Protein AF-A0A542GAJ1-F1 (afdb_monomer)

Sequence (50 aa):
MIDVPETKPRFMTPTQAAEELNVKPNQIHAMIKAGELRAIQVGGRGYLAR

Solvent-accessible surface area (backbone atoms only — not comparable to full-atom values): 3503 Å² total; per-residue (Å²): 134,81,84,71,78,79,81,69,70,96,70,76,53,64,62,58,50,13,61,77,68,72,49,54,55,72,53,47,56,49,33,38,74,73,64,79,38,93,81,80,84,83,80,68,99,71,84,80,81,120

Nearest PDB structures (foldseek):
  4j2n-assembly1_B  TM=8.526E-01  e=9.864E-02  Pukovnikvirus pukovnik
  4j2n-assembly1_A  TM=9.294E-01  e=2.332E-01  Pukovnikvirus pukovnik
  5ipl-assembly1_F  TM=5.503E-01  e=2.485E+00  Escherichia coli
  5x3t-assembly1_C  TM=1.418E-01  e=6.780E+00  Mycobacterium tuberculosis H37Rv

Radius of gyration: 15.07 Å; Cα contacts (8 Å, |Δi|>4): 19; chains: 1; bounding box: 26×49×32 Å

pLDDT: mean 83.31, s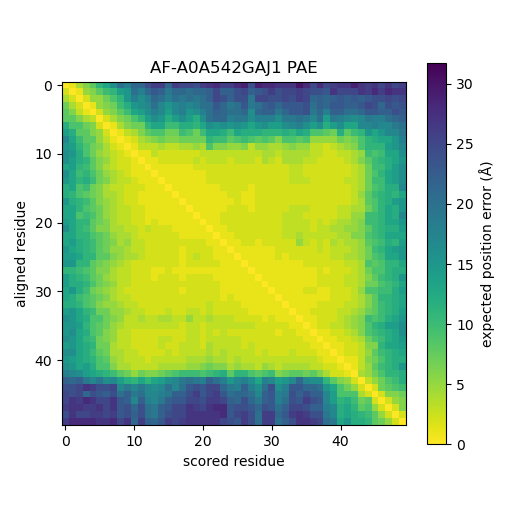td 14.86, range [46.59, 96.69]

Foldseek 3Di:
DDPPPPPDDPDDDLVRVCVVVVHDSVVSVVCCVVVVDDDDDDDDPDPPPD

Structure (mmCIF, N/CA/C/O backbone):
data_AF-A0A542GAJ1-F1
#
_entry.id   AF-A0A542GAJ1-F1
#
loop_
_atom_site.group_PDB
_atom_site.id
_atom_site.type_symbol
_atom_site.label_atom_id
_atom_site.label_alt_id
_atom_site.label_comp_id
_atom_site.label_asym_id
_atom_site.label_entity_id
_atom_site.label_seq_id
_atom_site.pdbx_PDB_ins_code
_atom_site.Cartn_x
_atom_site.Cartn_y
_atom_site.Cartn_z
_atom_site.occupancy
_atom_site.B_iso_or_equiv
_atom_site.auth_seq_id
_atom_site.auth_comp_id
_atom_site.auth_asym_id
_atom_site.auth_atom_id
_atom_site.pdbx_PDB_model_num
ATOM 1 N N . MET A 1 1 ? 12.585 33.332 -9.613 1.00 54.75 1 MET A N 1
A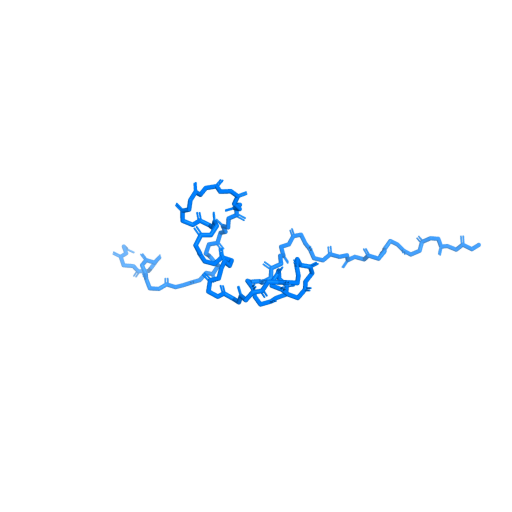TOM 2 C CA . MET A 1 1 ? 12.394 32.083 -8.849 1.00 54.75 1 MET A CA 1
ATOM 3 C C . MET A 1 1 ? 11.710 31.120 -9.795 1.00 54.75 1 MET A C 1
ATOM 5 O O . MET A 1 1 ? 10.636 31.449 -10.272 1.00 54.75 1 MET A O 1
ATOM 9 N N . ILE A 1 2 ? 12.400 30.060 -10.211 1.00 63.06 2 ILE A N 1
ATOM 10 C CA . ILE A 1 2 ? 11.834 29.060 -11.122 1.00 63.06 2 ILE A CA 1
ATOM 11 C C . ILE A 1 2 ? 11.051 28.094 -10.237 1.00 63.06 2 ILE A C 1
ATOM 13 O O . ILE A 1 2 ? 11.656 27.442 -9.390 1.00 63.06 2 ILE A O 1
ATOM 17 N N . ASP A 1 3 ? 9.731 28.045 -10.405 1.00 68.50 3 ASP A N 1
ATOM 18 C CA . ASP A 1 3 ? 8.902 26.944 -9.917 1.00 68.50 3 ASP A CA 1
ATOM 19 C C . ASP A 1 3 ? 9.412 25.673 -10.603 1.00 68.50 3 ASP A C 1
ATOM 21 O O . ASP A 1 3 ? 9.147 25.432 -11.781 1.00 68.50 3 ASP A O 1
ATOM 25 N N . VAL A 1 4 ? 10.247 24.905 -9.904 1.00 66.56 4 VAL A N 1
ATOM 26 C CA . VAL A 1 4 ? 10.612 23.562 -10.347 1.00 66.56 4 VAL A CA 1
ATOM 27 C C . VAL A 1 4 ? 9.390 22.712 -10.030 1.00 66.56 4 VAL A C 1
ATOM 29 O O . VAL A 1 4 ? 9.095 22.541 -8.847 1.00 66.56 4 VAL A O 1
ATOM 32 N N . PRO A 1 5 ? 8.639 22.218 -11.030 1.00 65.75 5 PRO A N 1
ATOM 33 C CA . PRO A 1 5 ? 7.504 21.367 -10.740 1.00 65.75 5 PRO A CA 1
ATOM 34 C C . PRO A 1 5 ? 8.045 20.139 -10.017 1.00 65.75 5 PRO A C 1
ATOM 36 O O . PRO A 1 5 ? 8.841 19.383 -10.576 1.00 65.75 5 PRO A O 1
ATOM 39 N N . GLU A 1 6 ? 7.656 19.972 -8.756 1.00 68.25 6 GLU A N 1
ATOM 40 C CA . GLU A 1 6 ? 7.976 18.789 -7.975 1.00 68.25 6 GLU A CA 1
ATOM 41 C C . GLU A 1 6 ? 7.350 17.606 -8.722 1.00 68.25 6 GLU A C 1
ATOM 43 O O . GLU A 1 6 ? 6.132 17.418 -8.719 1.00 68.25 6 GLU A O 1
ATOM 48 N N . THR A 1 7 ? 8.163 16.874 -9.489 1.00 70.12 7 THR A N 1
ATOM 49 C CA . THR A 1 7 ? 7.711 15.759 -10.324 1.00 70.12 7 THR A CA 1
ATOM 50 C C . THR A 1 7 ? 7.309 14.600 -9.425 1.00 70.12 7 THR A C 1
ATOM 52 O O . THR A 1 7 ? 8.046 13.627 -9.271 1.00 70.12 7 THR A O 1
ATOM 55 N N . LYS A 1 8 ? 6.132 14.708 -8.805 1.00 73.25 8 LYS A N 1
ATOM 56 C CA . LYS A 1 8 ? 5.519 13.606 -8.078 1.00 73.25 8 LYS A CA 1
ATOM 57 C C . LYS A 1 8 ? 5.178 12.496 -9.074 1.00 73.25 8 LYS A C 1
ATOM 59 O O . LYS A 1 8 ? 4.601 12.769 -10.134 1.00 73.25 8 LYS A O 1
ATOM 64 N N . PRO A 1 9 ? 5.538 11.239 -8.773 1.00 78.94 9 PRO A N 1
ATOM 65 C CA . PRO A 1 9 ? 5.175 10.119 -9.623 1.00 78.94 9 PRO A CA 1
ATOM 66 C C . PRO A 1 9 ? 3.648 10.023 -9.739 1.00 78.94 9 PRO A C 1
ATOM 68 O O . PRO A 1 9 ? 2.920 10.226 -8.771 1.00 78.94 9 PRO A O 1
ATOM 71 N N . ARG A 1 10 ? 3.152 9.690 -10.940 1.00 84.12 10 ARG A N 1
ATOM 72 C CA . ARG A 1 10 ? 1.706 9.544 -11.208 1.00 84.12 10 ARG A CA 1
ATOM 73 C C . ARG A 1 10 ? 1.044 8.432 -10.394 1.00 84.12 10 ARG A C 1
ATOM 75 O O . ARG A 1 10 ? -0.166 8.464 -10.201 1.00 84.12 10 ARG A O 1
ATOM 82 N N . PHE A 1 11 ? 1.822 7.439 -9.975 1.00 88.94 11 PHE A N 1
ATOM 83 C CA . PHE A 1 11 ? 1.347 6.283 -9.230 1.00 88.94 11 PHE A CA 1
ATOM 84 C C . PHE A 1 11 ? 2.095 6.179 -7.913 1.00 88.94 11 PHE A C 1
ATOM 86 O O . PHE A 1 11 ? 3.298 6.429 -7.846 1.00 88.94 11 PHE A O 1
ATOM 93 N N . MET A 1 12 ? 1.363 5.753 -6.894 1.00 89.94 12 MET A N 1
ATOM 94 C CA . MET A 1 12 ? 1.879 5.508 -5.563 1.00 89.94 12 MET A CA 1
ATOM 95 C C . MET A 1 12 ? 1.856 4.006 -5.289 1.00 89.94 12 MET A C 1
ATOM 97 O O . MET A 1 12 ? 0.914 3.310 -5.677 1.00 89.94 12 MET A O 1
ATOM 101 N N . THR A 1 13 ? 2.897 3.492 -4.639 1.00 92.00 13 THR A N 1
ATOM 102 C CA . THR A 1 13 ? 2.888 2.094 -4.189 1.00 92.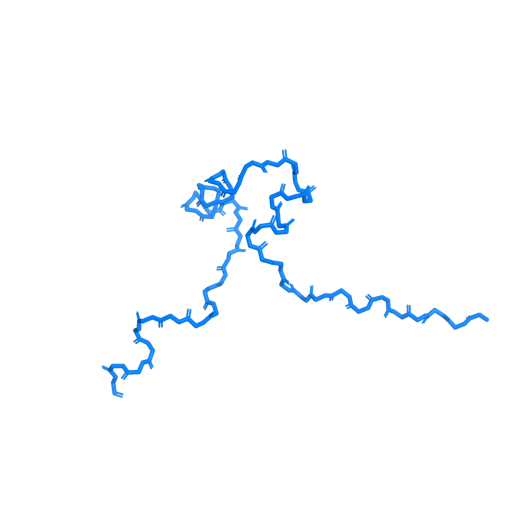00 13 THR A CA 1
ATOM 103 C C . THR A 1 13 ? 1.866 1.900 -3.061 1.00 92.00 13 THR A C 1
ATOM 105 O O . THR A 1 13 ? 1.576 2.851 -2.333 1.00 92.00 13 THR A O 1
ATOM 108 N N . PRO A 1 14 ? 1.335 0.683 -2.845 1.00 91.94 14 PRO A N 1
ATOM 109 C CA . PRO A 1 14 ? 0.404 0.430 -1.743 1.00 91.94 14 PRO A CA 1
ATOM 110 C C . PRO A 1 14 ? 0.970 0.809 -0.367 1.00 91.94 14 PRO A C 1
ATOM 112 O O . PRO A 1 14 ? 0.226 1.261 0.496 1.00 91.94 14 PRO A O 1
ATOM 115 N N . THR A 1 15 ? 2.284 0.659 -0.172 1.00 93.38 15 THR A N 1
ATOM 116 C CA . THR A 1 15 ? 2.974 1.045 1.066 1.00 93.38 15 THR A CA 1
ATOM 117 C C . THR A 1 15 ? 2.985 2.556 1.256 1.00 93.38 15 THR A C 1
ATOM 119 O O . THR A 1 15 ? 2.574 3.031 2.305 1.00 93.38 15 THR A O 1
ATOM 122 N N . GLN A 1 16 ? 3.371 3.316 0.228 1.00 93.50 16 GLN A N 1
ATOM 123 C CA . GLN A 1 16 ? 3.339 4.782 0.283 1.00 93.50 16 GLN A CA 1
ATOM 124 C C . GLN A 1 16 ? 1.907 5.303 0.485 1.00 93.50 16 GLN A C 1
ATOM 126 O O . GLN A 1 16 ? 1.683 6.237 1.244 1.00 93.50 16 GLN A O 1
ATOM 131 N N . ALA A 1 17 ? 0.917 4.649 -0.130 1.00 93.56 17 ALA A N 1
ATOM 132 C CA . ALA A 1 17 ? -0.491 4.986 0.068 1.00 93.56 17 ALA A CA 1
ATOM 133 C C . ALA A 1 17 ? -0.945 4.788 1.513 1.00 93.56 17 ALA A C 1
ATOM 135 O O . ALA A 1 17 ? -1.764 5.554 2.016 1.00 93.56 17 ALA A O 1
ATOM 136 N N . ALA A 1 18 ? -0.410 3.760 2.171 1.00 96.31 18 ALA A N 1
ATOM 137 C CA . ALA A 1 18 ? -0.675 3.488 3.571 1.00 96.31 18 ALA A CA 1
ATOM 138 C C . ALA A 1 18 ? -0.100 4.591 4.474 1.00 96.31 18 ALA A C 1
ATOM 140 O O . ALA A 1 18 ? -0.769 5.004 5.417 1.00 96.31 18 ALA A O 1
ATOM 141 N N . GLU A 1 19 ? 1.093 5.099 4.157 1.00 95.38 19 GLU A N 1
ATOM 142 C CA . GLU A 1 19 ? 1.730 6.202 4.887 1.00 95.38 19 GLU A CA 1
ATOM 143 C C . GLU A 1 19 ? 0.959 7.521 4.721 1.00 95.38 19 GLU A C 1
ATOM 145 O O . GLU A 1 19 ? 0.616 8.151 5.718 1.00 95.38 19 GLU A O 1
ATOM 150 N N . GLU A 1 20 ? 0.608 7.899 3.489 1.00 93.69 20 GLU A N 1
ATOM 151 C CA . GLU A 1 20 ? -0.122 9.144 3.186 1.00 93.69 20 GLU A CA 1
ATOM 152 C C . GLU A 1 20 ? -1.529 9.173 3.803 1.00 93.69 20 GLU A C 1
ATOM 154 O O . GLU A 1 20 ? -1.971 10.192 4.332 1.00 93.69 20 GLU A O 1
ATOM 159 N N . LEU A 1 21 ? -2.244 8.044 3.765 1.0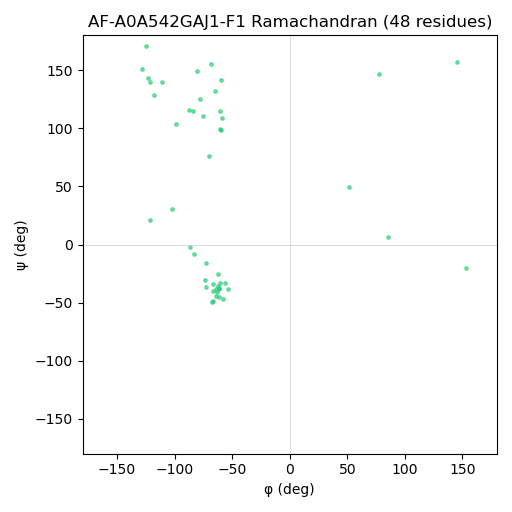0 93.94 21 LEU A N 1
ATOM 160 C CA . LEU A 1 21 ? -3.587 7.930 4.343 1.00 93.94 21 LEU A CA 1
ATOM 161 C C . LEU A 1 21 ? -3.572 7.556 5.833 1.00 93.94 21 LEU A C 1
ATOM 163 O O . LEU A 1 21 ? -4.637 7.474 6.442 1.00 93.94 21 LEU A O 1
ATOM 167 N N . ASN A 1 22 ? -2.391 7.329 6.419 1.00 95.69 22 ASN A N 1
ATOM 168 C CA . ASN A 1 22 ? -2.201 6.874 7.796 1.00 95.69 22 ASN A CA 1
ATOM 169 C C . ASN A 1 22 ? -3.039 5.624 8.140 1.00 95.69 22 ASN A C 1
ATOM 171 O O . ASN A 1 22 ? -3.763 5.559 9.136 1.00 95.69 22 ASN A O 1
ATOM 175 N N . VAL A 1 23 ? -2.956 4.617 7.272 1.00 95.44 23 VAL A N 1
ATOM 176 C CA . VAL A 1 23 ? -3.641 3.327 7.413 1.00 95.44 23 VAL A CA 1
ATOM 177 C C . VAL A 1 23 ? -2.643 2.177 7.339 1.00 95.44 23 VAL A C 1
ATOM 179 O O . VAL A 1 23 ? -1.476 2.342 6.997 1.00 95.44 23 VAL A O 1
ATOM 182 N N . LYS A 1 24 ? -3.096 0.959 7.643 1.00 94.69 24 LYS A N 1
ATOM 183 C CA . LYS A 1 24 ? -2.261 -0.240 7.480 1.00 94.69 24 LYS A CA 1
ATOM 184 C C . LYS A 1 24 ? -2.246 -0.703 6.014 1.00 94.69 24 LYS A C 1
ATOM 186 O O . LYS A 1 24 ? -3.287 -0.630 5.358 1.00 94.69 24 LYS A O 1
ATOM 191 N N . PRO A 1 25 ? -1.152 -1.315 5.517 1.00 92.00 25 PRO A N 1
ATOM 192 C CA . PRO A 1 25 ? -1.090 -1.860 4.154 1.00 92.00 25 PRO A CA 1
ATOM 193 C C . PRO A 1 25 ? -2.229 -2.838 3.822 1.00 92.00 25 PRO A C 1
ATOM 195 O O . PRO A 1 25 ? -2.806 -2.792 2.737 1.00 92.00 25 PRO A O 1
ATOM 198 N N . ASN A 1 26 ? -2.638 -3.673 4.784 1.00 94.75 26 ASN A N 1
ATOM 199 C CA . ASN A 1 26 ? -3.776 -4.586 4.611 1.00 94.75 26 ASN A CA 1
ATOM 200 C C . ASN A 1 26 ? -5.092 -3.845 4.323 1.00 94.75 26 ASN A C 1
ATOM 202 O O . ASN A 1 26 ? -5.933 -4.346 3.580 1.00 94.75 26 ASN A O 1
ATOM 206 N N . GLN A 1 27 ? -5.267 -2.652 4.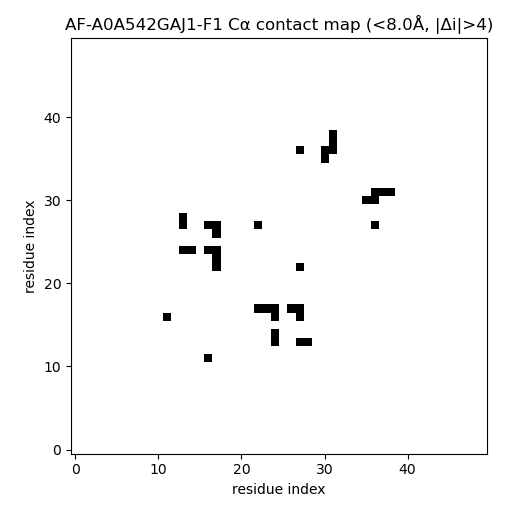894 1.00 96.06 27 GLN A N 1
ATOM 207 C CA . GLN A 1 27 ? -6.456 -1.833 4.687 1.00 96.06 27 GLN A CA 1
ATOM 208 C C . GLN A 1 27 ? -6.467 -1.214 3.286 1.00 96.06 27 GLN A C 1
ATOM 210 O O . GLN A 1 27 ? -7.518 -1.184 2.656 1.00 96.06 27 GLN A O 1
ATOM 215 N N . ILE A 1 28 ? -5.304 -0.820 2.751 1.00 96.69 28 ILE A N 1
ATOM 216 C CA . ILE A 1 28 ? -5.170 -0.390 1.348 1.00 96.69 28 ILE A CA 1
ATOM 217 C C . ILE A 1 28 ? -5.623 -1.506 0.401 1.00 96.69 28 ILE A C 1
ATOM 219 O O . ILE A 1 28 ? -6.438 -1.266 -0.486 1.00 96.69 28 ILE A O 1
ATOM 223 N N . HIS A 1 29 ? -5.175 -2.748 0.619 1.00 94.06 29 HIS A N 1
ATOM 224 C CA . HIS A 1 29 ? -5.620 -3.886 -0.193 1.00 94.06 29 HIS A CA 1
ATOM 225 C C . HIS A 1 29 ? -7.132 -4.143 -0.089 1.00 94.06 29 HIS A C 1
ATOM 227 O O . HIS A 1 29 ? -7.768 -4.457 -1.097 1.00 94.06 29 HIS A O 1
ATOM 233 N N . ALA A 1 30 ? -7.717 -3.986 1.102 1.00 96.62 30 ALA A N 1
ATOM 234 C CA . ALA A 1 30 ? -9.161 -4.101 1.295 1.00 96.62 30 ALA A CA 1
ATOM 235 C C . ALA A 1 30 ? -9.933 -3.004 0.539 1.00 96.62 30 ALA A C 1
ATOM 237 O O . ALA A 1 30 ? -10.890 -3.323 -0.161 1.00 96.62 30 ALA A O 1
ATOM 238 N N . MET A 1 31 ? -9.477 -1.750 0.604 1.00 95.12 31 MET A N 1
ATOM 239 C CA . MET A 1 31 ? -10.072 -0.615 -0.116 1.00 95.12 31 MET A CA 1
ATOM 240 C C . MET A 1 31 ? -9.970 -0.771 -1.639 1.00 95.12 31 MET A C 1
ATOM 242 O O . MET A 1 31 ? -10.922 -0.476 -2.360 1.00 95.12 31 MET A O 1
ATOM 246 N N . ILE A 1 32 ? -8.849 -1.302 -2.143 1.00 94.62 32 ILE A N 1
ATOM 247 C CA . ILE A 1 32 ? -8.697 -1.641 -3.566 1.00 94.62 32 ILE A CA 1
ATOM 248 C C . ILE A 1 32 ? -9.729 -2.699 -3.973 1.00 94.62 32 ILE A C 1
ATOM 250 O O . ILE A 1 32 ? -10.393 -2.559 -4.997 1.00 94.62 32 ILE A O 1
ATOM 254 N N . LYS A 1 33 ? -9.902 -3.747 -3.159 1.00 93.12 33 LYS A N 1
ATOM 255 C CA . LYS A 1 33 ? -10.875 -4.816 -3.424 1.00 93.12 33 LYS A CA 1
ATOM 256 C C . LYS A 1 33 ? -12.327 -4.329 -3.335 1.00 93.12 33 LYS A C 1
ATOM 258 O O . LYS A 1 33 ? -13.166 -4.819 -4.083 1.00 93.12 33 LYS A O 1
ATOM 263 N N . ALA A 1 34 ? -12.614 -3.385 -2.440 1.00 95.88 34 ALA A N 1
ATOM 264 C CA . ALA A 1 34 ? -13.921 -2.742 -2.307 1.00 95.88 34 ALA A CA 1
ATOM 265 C C . ALA A 1 34 ? -14.231 -1.762 -3.456 1.00 95.88 34 ALA A C 1
ATOM 267 O O . ALA A 1 34 ? -15.386 -1.395 -3.649 1.00 95.88 34 ALA A O 1
ATOM 268 N N . GLY A 1 35 ? -13.220 -1.360 -4.237 1.00 94.00 35 GLY A N 1
ATOM 269 C CA . GLY A 1 35 ? -13.354 -0.396 -5.332 1.00 94.00 35 GLY A CA 1
ATOM 270 C C . GLY A 1 35 ? -13.247 1.069 -4.899 1.00 94.00 35 GLY A C 1
ATOM 271 O O . GLY A 1 35 ? -13.433 1.960 -5.725 1.00 94.00 35 GLY A O 1
ATOM 272 N N . GL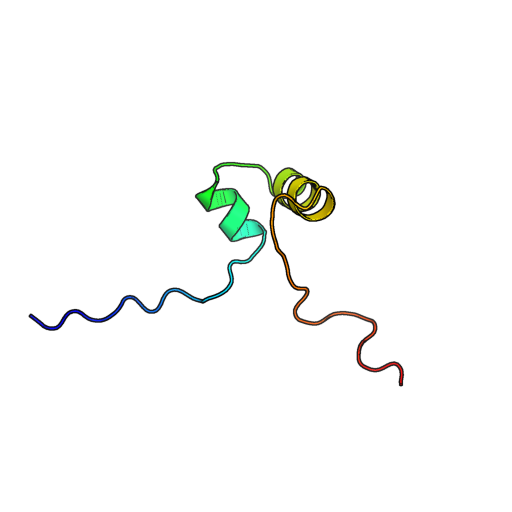U A 1 36 ? -12.916 1.328 -3.633 1.00 94.69 36 GLU A N 1
ATOM 273 C CA . GLU A 1 36 ? -12.721 2.676 -3.083 1.00 94.69 36 GLU A CA 1
ATOM 274 C C . GLU A 1 36 ? -11.402 3.301 -3.557 1.00 94.69 36 GLU A C 1
ATOM 276 O O . GLU A 1 36 ? -11.313 4.512 -3.750 1.00 94.69 3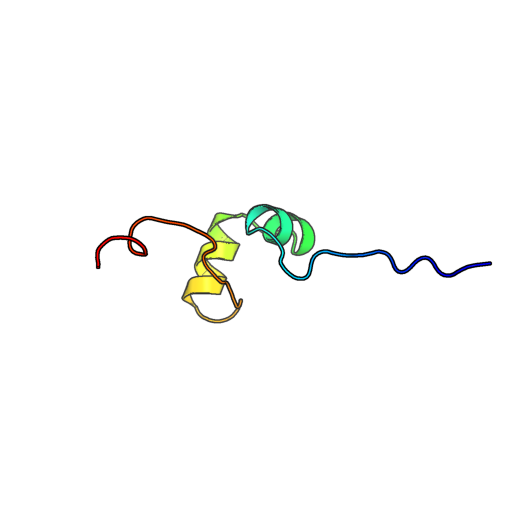6 GLU A O 1
ATOM 281 N N . LEU A 1 37 ? -10.382 2.469 -3.801 1.00 93.94 37 LEU A N 1
ATOM 282 C CA . LEU A 1 37 ? -9.092 2.892 -4.344 1.00 93.94 37 LEU A CA 1
ATOM 283 C C . LEU A 1 37 ? -8.824 2.233 -5.697 1.00 93.94 37 LEU A C 1
ATOM 285 O O . LEU A 1 37 ? -8.859 1.010 -5.836 1.00 93.94 37 LEU A O 1
ATOM 289 N N . ARG A 1 38 ? -8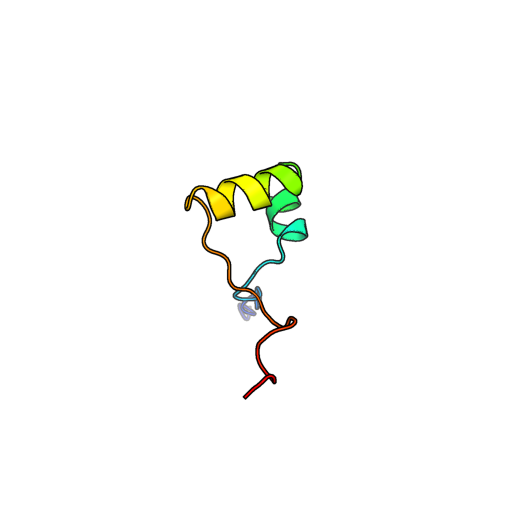.484 3.045 -6.704 1.00 92.12 38 ARG A N 1
ATOM 290 C CA . ARG A 1 38 ? -8.024 2.528 -7.997 1.00 92.12 38 ARG A CA 1
ATOM 291 C C . ARG A 1 38 ? -6.569 2.094 -7.895 1.00 92.12 38 ARG A C 1
ATOM 293 O O . ARG A 1 38 ? -5.702 2.901 -7.572 1.00 92.12 38 ARG A O 1
ATOM 300 N N . ALA A 1 39 ? -6.305 0.846 -8.255 1.00 92.44 39 ALA A N 1
ATOM 301 C CA . ALA A 1 39 ? -4.957 0.311 -8.361 1.00 92.44 39 ALA A CA 1
ATOM 302 C C . ALA A 1 39 ? -4.742 -0.358 -9.716 1.00 92.44 39 ALA A C 1
ATOM 304 O O . ALA A 1 39 ? -5.669 -0.892 -10.324 1.00 92.44 39 ALA A O 1
ATOM 305 N N . ILE A 1 40 ? -3.491 -0.341 -10.161 1.00 90.56 40 ILE A N 1
ATOM 306 C CA . ILE A 1 40 ? -3.019 -1.099 -11.314 1.00 90.56 40 ILE A CA 1
ATOM 307 C C . ILE A 1 40 ? -1.900 -2.023 -10.852 1.00 90.56 40 ILE A C 1
ATOM 309 O O . ILE A 1 40 ? -1.055 -1.636 -10.044 1.00 90.56 40 ILE A O 1
ATOM 313 N N . GLN A 1 41 ? -1.885 -3.251 -11.360 1.00 87.62 41 GLN A N 1
ATOM 314 C CA . GLN A 1 41 ? -0.765 -4.150 -11.134 1.00 87.62 41 GLN A CA 1
ATOM 315 C C . GLN A 1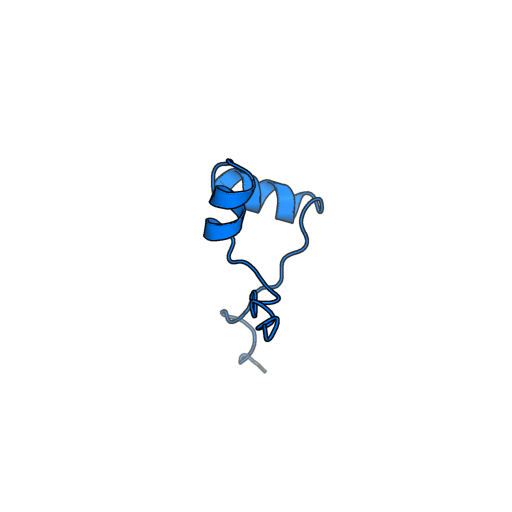 41 ? 0.292 -3.907 -12.212 1.00 87.62 41 GLN A C 1
ATOM 317 O O . GLN A 1 41 ? 0.051 -4.142 -13.394 1.00 87.62 41 GLN A O 1
ATOM 322 N N . VAL A 1 42 ? 1.467 -3.438 -11.798 1.00 83.81 42 VAL A N 1
ATOM 323 C CA . VAL A 1 42 ? 2.616 -3.240 -12.686 1.00 83.81 42 VAL A CA 1
ATOM 324 C C . VAL A 1 42 ? 3.547 -4.444 -12.540 1.00 83.81 42 VAL A C 1
ATOM 326 O O . VAL A 1 42 ? 4.254 -4.566 -11.545 1.00 83.81 42 VAL A O 1
ATOM 329 N N . GLY A 1 43 ? 3.522 -5.350 -13.524 1.00 77.75 43 GLY A N 1
ATOM 330 C CA . GLY A 1 43 ? 4.290 -6.603 -13.507 1.00 77.75 43 GLY A CA 1
ATOM 331 C C . GLY A 1 43 ? 3.687 -7.707 -12.616 1.00 77.75 43 GLY A C 1
ATOM 332 O O . GLY A 1 43 ? 3.053 -7.450 -11.593 1.00 77.75 43 GLY A O 1
ATOM 333 N N . GLY A 1 44 ? 3.856 -8.975 -13.016 1.00 76.38 44 GLY A N 1
ATOM 334 C CA . GLY A 1 44 ? 3.322 -10.142 -12.297 1.00 76.38 44 GLY A CA 1
ATOM 335 C C . GLY A 1 44 ? 2.881 -11.292 -13.212 1.00 76.38 44 GLY A C 1
ATOM 336 O O . GLY A 1 44 ? 2.621 -11.095 -14.398 1.00 76.38 44 GLY A O 1
ATOM 337 N N . ARG A 1 45 ? 2.847 -12.513 -12.659 1.00 63.22 45 ARG A N 1
ATOM 338 C CA . ARG A 1 45 ? 2.629 -13.791 -13.368 1.00 63.22 45 ARG A CA 1
ATOM 339 C C . ARG A 1 45 ? 1.282 -13.811 -14.108 1.00 63.22 45 ARG A C 1
ATOM 341 O O . ARG A 1 45 ? 0.238 -13.906 -13.473 1.00 63.22 45 ARG A O 1
ATOM 348 N N . GLY A 1 46 ? 1.339 -13.742 -15.440 1.00 60.22 46 GLY A N 1
ATOM 349 C CA . GLY A 1 46 ? 0.187 -13.855 -16.346 1.00 60.22 46 GLY A CA 1
ATOM 350 C C . GLY A 1 46 ? 0.353 -13.141 -17.695 1.00 60.22 46 GLY A C 1
ATOM 351 O O . GLY A 1 46 ? -0.311 -13.510 -18.653 1.00 60.22 46 GLY A O 1
ATOM 352 N N . TYR A 1 47 ? 1.269 -12.170 -17.810 1.00 57.72 47 TYR A N 1
ATOM 353 C CA . TYR A 1 47 ? 1.421 -11.372 -19.043 1.00 57.72 47 TYR A CA 1
ATOM 354 C C . TYR A 1 47 ? 2.287 -12.009 -20.151 1.00 57.72 47 TYR A C 1
ATOM 356 O O . TYR A 1 47 ? 2.316 -11.490 -21.260 1.00 57.72 47 TYR A O 1
ATOM 364 N N . LEU A 1 48 ? 2.974 -13.126 -19.876 1.00 56.12 48 LEU A N 1
ATOM 365 C CA . LEU A 1 48 ? 3.864 -13.836 -20.819 1.00 56.12 48 LEU A CA 1
ATOM 366 C C . LEU A 1 48 ? 3.442 -15.301 -21.060 1.00 56.12 48 LEU A C 1
ATOM 368 O O . LEU A 1 48 ? 4.258 -16.126 -21.452 1.00 56.12 48 LEU A O 1
ATOM 372 N N . ALA A 1 49 ? 2.178 -15.646 -20.792 1.00 46.59 49 ALA A N 1
ATOM 373 C CA . ALA A 1 49 ? 1.622 -16.979 -21.059 1.00 46.59 49 ALA A CA 1
ATOM 374 C C . ALA A 1 49 ? 0.751 -17.020 -22.332 1.00 46.59 49 ALA A C 1
ATOM 376 O O . ALA A 1 49 ? -0.203 -17.795 -22.399 1.00 46.59 49 ALA A O 1
ATOM 377 N N . ARG A 1 50 ? 1.054 -16.178 -23.326 1.00 47.53 50 ARG A N 1
ATOM 378 C CA . ARG A 1 50 ? 0.486 -16.280 -24.672 1.00 47.53 50 ARG A CA 1
ATOM 379 C C . ARG A 1 50 ? 1.583 -16.216 -25.718 1.00 47.53 50 ARG A C 1
ATOM 381 O O . ARG A 1 50 ? 2.481 -15.366 -25.542 1.00 47.53 50 ARG A O 1
#

Secondary structure (DSSP, 8-state):
---------SS--HHHHHHHTT--HHHHHHHHHHTSS-----S-TTTT--

Mean predicted aligned error: 8.6 Å